Protein AF-A0A5E4HIU2-F1 (afdb_monomer_lite)

Sequence (116 aa):
MSDAAKVQQRPVTTPESRDVFEDLLKQTDFAGRMLISDVLEERLAARIDYGERKYGSRLKTNNGRDVLLDIEQELLDGVQYSHQGVMQGHRVAHIRNALIKAAEALAEYRRITEQK

Structure (mmCIF, N/CA/C/O backbone):
data_AF-A0A5E4HIU2-F1
#
_entry.id   AF-A0A5E4HIU2-F1
#
loop_
_atom_site.group_PDB
_atom_site.id
_atom_site.type_symbol
_atom_site.label_atom_id
_atom_site.label_alt_id
_atom_site.label_comp_id
_atom_site.label_asym_id
_atom_site.label_entity_id
_atom_site.label_seq_id
_atom_site.pdbx_PDB_ins_code
_atom_site.Cartn_x
_atom_site.Cartn_y
_atom_site.Cartn_z
_atom_site.occupancy
_atom_site.B_iso_or_equiv
_atom_site.auth_seq_id
_atom_site.auth_comp_id
_atom_site.auth_asym_id
_atom_site.auth_atom_id
_atom_site.pdbx_PDB_model_num
ATOM 1 N N . MET A 1 1 ? 15.231 13.126 21.098 1.00 38.00 1 MET A N 1
ATOM 2 C CA . MET A 1 1 ? 15.191 11.921 21.956 1.00 38.00 1 MET A CA 1
ATOM 3 C C . MET A 1 1 ? 14.541 10.816 21.148 1.00 38.00 1 MET A C 1
ATOM 5 O O . MET A 1 1 ? 13.625 11.118 20.400 1.00 38.00 1 MET A O 1
ATOM 9 N N . SER A 1 2 ? 15.118 9.618 21.185 1.00 47.97 2 SER A N 1
ATOM 10 C CA . SER A 1 2 ? 14.876 8.519 20.244 1.00 47.97 2 SER A CA 1
ATOM 11 C C . SER A 1 2 ? 13.408 8.098 20.185 1.00 47.97 2 SER A C 1
ATOM 13 O O . SER A 1 2 ? 12.899 7.544 21.159 1.00 47.97 2 SER A O 1
ATOM 15 N N . ASP A 1 3 ? 12.768 8.288 19.032 1.00 45.28 3 ASP A N 1
ATOM 16 C CA . ASP A 1 3 ? 11.523 7.593 18.710 1.00 45.28 3 ASP A CA 1
ATOM 17 C C . ASP A 1 3 ? 11.926 6.163 18.329 1.00 45.28 3 ASP A C 1
ATOM 19 O O . ASP A 1 3 ? 12.201 5.833 17.175 1.00 45.28 3 ASP A O 1
ATOM 23 N N . ALA A 1 4 ? 12.120 5.330 19.354 1.00 44.56 4 ALA A N 1
ATOM 24 C C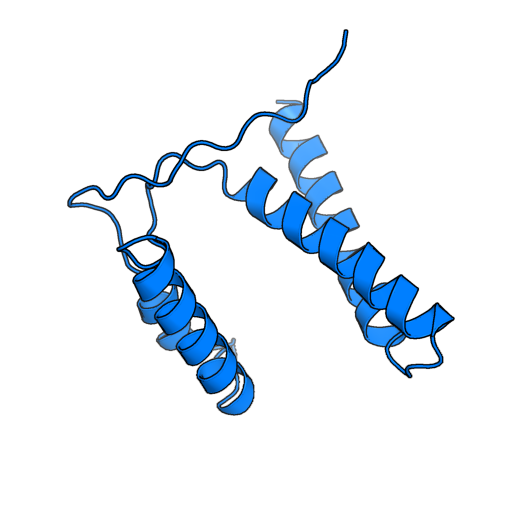A . ALA A 1 4 ? 12.181 3.892 19.172 1.00 44.56 4 ALA A CA 1
ATOM 25 C C . ALA A 1 4 ? 10.961 3.513 18.331 1.00 44.56 4 ALA A C 1
ATOM 27 O O . ALA A 1 4 ? 9.855 3.897 18.709 1.00 44.56 4 ALA A O 1
ATOM 28 N N . ALA A 1 5 ? 11.182 2.845 17.191 1.00 52.75 5 ALA A N 1
ATOM 29 C CA . ALA A 1 5 ? 10.142 2.440 16.249 1.00 52.75 5 ALA A CA 1
ATOM 30 C C . ALA A 1 5 ? 8.878 2.057 17.023 1.00 52.75 5 ALA A C 1
ATOM 32 O O . ALA A 1 5 ? 8.900 1.066 17.760 1.00 52.75 5 ALA A O 1
ATOM 33 N N . LYS A 1 6 ? 7.841 2.910 16.960 1.00 55.94 6 LYS A N 1
ATOM 34 C CA . LYS A 1 6 ? 6.622 2.740 17.757 1.00 55.94 6 LYS A CA 1
ATOM 35 C C . LYS A 1 6 ? 6.142 1.315 17.535 1.00 55.94 6 LYS A C 1
ATOM 37 O O . LYS A 1 6 ? 5.778 0.951 16.419 1.00 55.94 6 LYS A O 1
ATOM 42 N N . VAL A 1 7 ? 6.229 0.493 18.581 1.00 60.50 7 VAL A N 1
ATOM 43 C CA . VAL A 1 7 ? 5.890 -0.924 18.484 1.00 60.50 7 VAL A CA 1
ATOM 44 C C . VAL A 1 7 ? 4.413 -0.997 18.155 1.00 60.50 7 VAL A C 1
ATOM 46 O O . VAL A 1 7 ? 3.564 -0.585 18.947 1.00 60.50 7 VAL A O 1
ATOM 49 N N . GLN A 1 8 ? 4.114 -1.487 16.962 1.00 63.94 8 GLN A N 1
ATOM 50 C CA . GLN A 1 8 ? 2.748 -1.545 16.499 1.00 63.94 8 GLN A CA 1
ATOM 51 C C . GLN A 1 8 ? 1.952 -2.564 17.303 1.00 63.94 8 GLN A C 1
ATOM 53 O O . GLN A 1 8 ? 2.377 -3.706 17.503 1.00 63.94 8 GLN A O 1
ATOM 58 N N . GLN A 1 9 ? 0.786 -2.138 17.783 1.00 67.56 9 GLN A N 1
ATOM 59 C CA . GLN A 1 9 ? -0.096 -3.002 18.552 1.00 67.56 9 GLN A CA 1
ATOM 60 C C . GLN A 1 9 ? -0.632 -4.132 17.670 1.00 67.56 9 GLN A C 1
ATOM 62 O O . GLN A 1 9 ? -0.871 -3.967 16.471 1.00 67.56 9 GLN A O 1
ATOM 67 N N . ARG A 1 10 ? -0.830 -5.310 18.270 1.00 69.62 10 ARG A N 1
ATOM 68 C CA . ARG A 1 10 ? -1.525 -6.399 17.580 1.00 69.62 10 ARG A CA 1
ATOM 69 C C . ARG A 1 10 ? -2.978 -5.978 17.341 1.00 69.62 10 ARG A C 1
ATOM 71 O O . ARG A 1 10 ? -3.578 -5.411 18.251 1.00 69.62 10 ARG A O 1
ATOM 78 N N . PRO A 1 11 ? -3.541 -6.267 16.157 1.00 69.19 11 PRO A N 1
ATOM 79 C CA . PRO A 1 11 ? -4.911 -5.894 15.855 1.00 69.19 11 PRO A CA 1
ATOM 80 C C . PRO A 1 11 ? -5.887 -6.597 16.802 1.00 69.19 11 PRO A C 1
ATOM 82 O O . PRO A 1 11 ? -5.763 -7.796 17.058 1.00 69.19 11 PRO A O 1
ATOM 85 N N . VAL A 1 12 ? -6.873 -5.851 17.286 1.00 75.50 12 VAL A N 1
ATOM 86 C CA . VAL A 1 12 ? -8.011 -6.360 18.062 1.00 75.50 12 VAL A CA 1
ATOM 87 C C . VAL A 1 12 ? -9.254 -6.306 17.178 1.00 75.50 12 VAL A C 1
ATOM 89 O O . VAL A 1 12 ? -9.414 -5.378 16.397 1.00 75.50 12 VAL A O 1
ATOM 92 N N . THR A 1 13 ? -10.138 -7.299 17.253 1.00 74.06 13 THR A N 1
ATOM 93 C CA . THR A 1 13 ? -11.431 -7.234 16.550 1.00 74.06 13 THR A CA 1
ATOM 94 C C . THR A 1 13 ? -12.499 -6.700 17.498 1.00 74.06 13 THR A C 1
ATOM 96 O O . THR A 1 13 ? -12.635 -7.231 18.600 1.00 74.06 13 THR A O 1
ATOM 99 N N . THR A 1 14 ? -13.270 -5.696 17.071 1.00 74.06 14 THR A N 1
ATOM 100 C CA . THR A 1 14 ? -14.464 -5.215 17.789 1.00 74.06 14 THR A CA 1
ATOM 101 C C . THR A 1 14 ? -15.741 -5.554 17.003 1.00 74.06 14 THR A C 1
ATOM 103 O O . THR A 1 14 ? -15.659 -5.859 15.809 1.00 74.06 14 THR A O 1
ATOM 106 N N . PRO A 1 15 ? -16.933 -5.539 17.630 1.00 76.75 15 PRO A N 1
ATOM 107 C CA . PRO A 1 15 ? -18.202 -5.770 16.928 1.00 76.75 15 PRO A CA 1
ATOM 108 C C . PRO A 1 15 ? -18.468 -4.796 15.765 1.00 76.75 15 PRO A C 1
ATOM 110 O O . PRO A 1 15 ? -19.153 -5.148 14.811 1.00 76.75 15 PRO A O 1
ATOM 113 N N . GLU A 1 16 ? -17.904 -3.589 15.821 1.00 83.62 16 GLU A N 1
ATOM 114 C CA . GLU A 1 16 ? -18.040 -2.524 14.818 1.00 83.62 16 GLU A CA 1
ATOM 115 C C . GLU A 1 16 ? -16.965 -2.592 13.717 1.00 83.62 16 GLU A C 1
ATOM 117 O O . GLU A 1 16 ? -16.958 -1.776 12.789 1.00 83.62 16 GLU A O 1
ATOM 122 N N . SER A 1 17 ? -16.017 -3.527 13.820 1.00 89.31 17 SER A N 1
ATOM 123 C CA . SER A 1 17 ? -14.958 -3.731 12.835 1.00 89.31 17 SER A CA 1
ATOM 124 C C . SER A 1 17 ? -15.522 -4.282 11.519 1.00 89.31 17 SER A C 1
ATOM 126 O O . SER A 1 17 ? -16.164 -5.331 11.495 1.00 89.31 17 SER A O 1
ATOM 128 N N . ARG A 1 18 ? -15.213 -3.622 10.398 1.00 92.62 18 ARG A N 1
ATOM 129 C CA . ARG A 1 18 ? -15.551 -4.081 9.040 1.00 92.62 18 ARG A CA 1
ATOM 130 C C . ARG A 1 18 ? -14.341 -4.723 8.376 1.00 92.62 18 ARG A C 1
ATOM 132 O O . ARG A 1 18 ? -13.221 -4.254 8.574 1.00 92.62 18 ARG A O 1
ATOM 139 N N . ASP A 1 19 ? -14.561 -5.784 7.607 1.00 94.12 19 ASP A N 1
ATOM 140 C CA . ASP A 1 19 ? -13.506 -6.425 6.819 1.00 94.12 19 ASP A CA 1
ATOM 141 C C . ASP A 1 19 ? -13.045 -5.492 5.690 1.00 94.12 19 ASP A C 1
ATOM 143 O O . ASP A 1 19 ? -13.859 -4.989 4.914 1.00 94.12 19 ASP A O 1
ATOM 147 N N . VAL A 1 20 ? -11.739 -5.218 5.636 1.00 95.12 20 VAL A N 1
ATOM 148 C CA . VAL A 1 20 ? -11.167 -4.257 4.680 1.00 95.12 20 VAL A CA 1
ATOM 149 C C . VAL A 1 20 ? -11.213 -4.795 3.251 1.00 95.12 20 VAL A C 1
ATOM 151 O O . VAL A 1 20 ? -11.413 -4.026 2.315 1.00 95.12 20 VAL A O 1
ATOM 154 N N . PHE A 1 21 ? -11.044 -6.104 3.063 1.00 95.44 21 PHE A N 1
ATOM 155 C CA . PHE A 1 21 ? -11.038 -6.698 1.731 1.00 95.44 21 PHE A CA 1
ATOM 156 C C . PHE A 1 21 ? -12.443 -6.770 1.147 1.00 95.44 21 PHE A C 1
ATOM 158 O O . PHE A 1 21 ? -12.642 -6.388 -0.002 1.00 95.44 21 PHE A O 1
ATOM 165 N N . GLU A 1 22 ? -13.430 -7.171 1.949 1.00 95.19 22 GLU A N 1
ATOM 166 C CA . GLU A 1 22 ? -14.826 -7.177 1.500 1.00 95.19 22 GLU A CA 1
ATOM 167 C C . GLU A 1 22 ? -15.335 -5.782 1.122 1.00 95.19 22 GLU A C 1
ATOM 169 O O . GLU A 1 22 ? -16.176 -5.658 0.231 1.00 95.19 22 GLU A O 1
ATOM 174 N N . ASP A 1 23 ? -14.867 -4.735 1.808 1.00 95.69 23 ASP A N 1
ATOM 175 C CA . ASP A 1 23 ? -15.191 -3.352 1.452 1.00 95.69 23 ASP A CA 1
ATOM 176 C C . ASP A 1 23 ? -14.481 -2.932 0.156 1.00 95.69 23 ASP A C 1
ATOM 178 O O . ASP A 1 23 ? -15.128 -2.380 -0.732 1.00 95.69 23 ASP A O 1
ATOM 182 N N . LEU A 1 24 ? -13.196 -3.280 -0.009 1.00 95.69 24 LEU A N 1
ATOM 183 C CA . LEU A 1 24 ? -12.412 -2.981 -1.214 1.00 95.69 24 LEU A CA 1
ATOM 184 C C . LEU A 1 24 ? -13.029 -3.582 -2.487 1.00 95.69 24 LEU A C 1
ATOM 186 O O . LEU A 1 24 ? -13.087 -2.901 -3.510 1.00 95.69 24 LEU A O 1
ATOM 190 N N . LEU A 1 25 ? -13.540 -4.816 -2.420 1.00 94.50 25 LEU A N 1
ATOM 191 C CA . LEU A 1 25 ? -14.200 -5.486 -3.551 1.00 94.50 25 LEU A CA 1
ATOM 192 C C . LEU A 1 25 ? -15.498 -4.809 -4.001 1.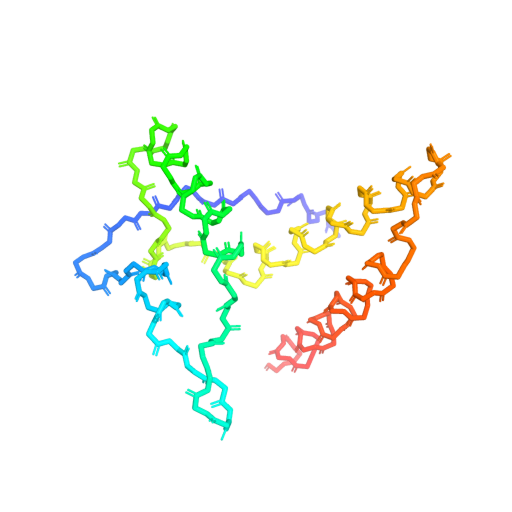00 94.50 25 LEU A C 1
ATOM 194 O O . LEU A 1 25 ? -16.005 -5.110 -5.073 1.00 94.50 25 LEU A O 1
ATOM 198 N N . LYS A 1 26 ? -16.063 -3.899 -3.206 1.00 95.12 26 LYS A N 1
ATOM 199 C CA . LYS A 1 26 ? -17.289 -3.171 -3.564 1.00 95.12 26 LYS A CA 1
ATOM 200 C C . LYS A 1 26 ? -16.996 -1.812 -4.195 1.00 95.12 26 LYS A C 1
ATOM 202 O O . LYS A 1 26 ? -17.928 -1.138 -4.627 1.00 95.12 26 LYS A O 1
ATOM 207 N N . GLN A 1 27 ? -15.730 -1.392 -4.226 1.00 96.31 27 GLN A N 1
ATOM 208 C CA . GLN A 1 27 ? -15.346 -0.069 -4.701 1.00 96.31 27 GLN A CA 1
ATOM 209 C C . GLN A 1 27 ? -15.200 -0.037 -6.222 1.00 96.31 27 GLN A C 1
ATOM 211 O O . GLN A 1 27 ? -14.625 -0.938 -6.840 1.00 96.31 27 GLN A O 1
ATOM 216 N N . THR A 1 28 ? -15.653 1.064 -6.815 1.00 96.56 28 THR A N 1
ATOM 217 C CA . THR A 1 28 ? -15.475 1.360 -8.236 1.00 96.56 28 THR A CA 1
ATOM 218 C C . THR A 1 28 ? -14.794 2.707 -8.434 1.00 96.56 28 THR A C 1
ATOM 220 O O . THR A 1 28 ? -14.926 3.610 -7.608 1.00 96.56 28 THR A O 1
ATOM 223 N N . ASP A 1 29 ? -14.088 2.868 -9.549 1.00 94.56 29 ASP A N 1
ATOM 224 C CA . ASP A 1 29 ? -13.580 4.165 -9.986 1.00 94.56 29 ASP A CA 1
ATOM 225 C C . ASP A 1 29 ? -14.710 5.090 -10.489 1.00 94.56 29 ASP A C 1
ATOM 227 O O . ASP A 1 29 ? -15.885 4.720 -10.544 1.00 94.56 29 ASP A O 1
ATOM 231 N N . PHE A 1 30 ? -14.357 6.315 -10.894 1.00 93.88 30 PHE A N 1
ATOM 232 C CA . PHE A 1 30 ? -15.317 7.300 -11.415 1.00 93.88 30 PHE A CA 1
ATOM 233 C C . PHE A 1 30 ? -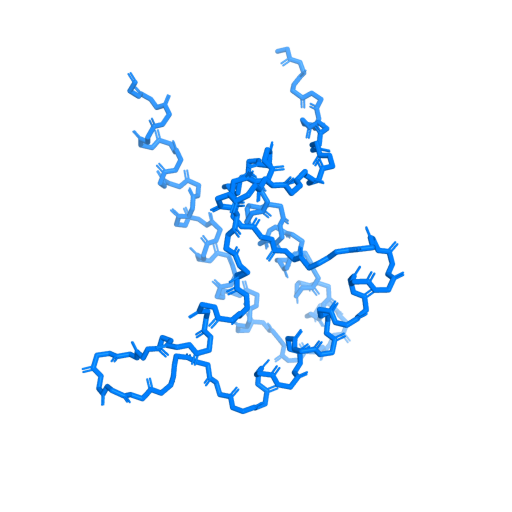16.031 6.868 -12.705 1.00 93.88 30 PHE A C 1
ATOM 235 O O . PHE A 1 30 ? -17.039 7.467 -13.072 1.00 93.88 30 PHE A O 1
ATOM 242 N N . ALA A 1 31 ? -15.511 5.858 -13.404 1.00 95.06 31 ALA A N 1
ATOM 243 C CA . ALA A 1 31 ? -16.120 5.287 -14.598 1.00 95.06 31 ALA A CA 1
ATOM 244 C C . ALA A 1 31 ? -16.988 4.055 -14.280 1.00 95.06 31 ALA A C 1
ATOM 246 O O . ALA A 1 31 ? -17.480 3.407 -15.203 1.00 95.06 31 ALA A O 1
ATOM 247 N N . GLY A 1 32 ? -17.172 3.716 -12.998 1.00 94.75 32 GLY A N 1
ATOM 248 C CA . GLY A 1 32 ? -17.936 2.548 -12.562 1.00 94.75 32 GLY A CA 1
ATOM 249 C C . GLY A 1 32 ? -17.208 1.220 -12.777 1.00 94.75 32 GLY A C 1
ATOM 250 O O . GLY A 1 32 ? -17.836 0.166 -12.710 1.00 94.75 32 GLY A O 1
ATOM 251 N N . ARG A 1 33 ? -15.899 1.239 -13.053 1.00 93.06 33 ARG A N 1
ATOM 252 C CA . ARG A 1 33 ? -15.091 0.018 -13.165 1.00 93.06 33 ARG A CA 1
ATOM 253 C C . ARG A 1 33 ? -14.618 -0.399 -11.785 1.00 93.06 33 ARG A C 1
ATOM 255 O O . ARG A 1 33 ? -14.347 0.462 -10.955 1.00 93.06 33 ARG A O 1
ATOM 262 N N . MET A 1 34 ? -14.468 -1.701 -11.564 1.00 93.50 34 MET A N 1
ATOM 263 C CA . MET A 1 34 ? -13.886 -2.230 -10.329 1.00 93.50 34 MET A CA 1
ATOM 264 C C . MET A 1 34 ? -12.556 -1.537 -10.019 1.00 93.50 34 MET A C 1
ATOM 266 O O . MET A 1 34 ? -11.718 -1.364 -10.907 1.00 93.50 34 MET A O 1
ATOM 270 N N . LEU A 1 35 ? -12.382 -1.113 -8.764 1.00 95.50 35 LEU A N 1
ATOM 271 C CA . LEU A 1 35 ? -11.199 -0.359 -8.346 1.00 95.50 35 LEU A CA 1
ATOM 272 C C . LEU A 1 35 ? -9.911 -1.187 -8.472 1.00 95.50 35 LEU A C 1
ATOM 274 O O . LEU A 1 35 ? -8.842 -0.641 -8.749 1.00 95.50 35 LEU A O 1
ATOM 278 N N . ILE A 1 36 ? -10.016 -2.502 -8.280 1.00 95.31 36 ILE A N 1
ATOM 279 C CA . ILE A 1 36 ? -8.927 -3.459 -8.468 1.00 95.31 36 ILE A CA 1
ATOM 280 C C . ILE A 1 36 ? -9.247 -4.394 -9.637 1.00 95.31 36 ILE A C 1
ATOM 282 O O . ILE A 1 36 ? -10.409 -4.663 -9.925 1.00 95.31 36 ILE A O 1
ATOM 286 N N . SER A 1 37 ? -8.210 -4.878 -10.321 1.00 94.81 37 SER A N 1
ATOM 287 C CA . SER A 1 37 ? -8.354 -5.895 -11.366 1.00 94.81 37 SER A CA 1
ATOM 288 C C . SER A 1 37 ? -8.429 -7.302 -10.776 1.00 94.81 37 SER A C 1
ATOM 290 O O . SER A 1 37 ? -7.891 -7.539 -9.695 1.00 94.81 37 SER A O 1
ATOM 292 N N . ASP A 1 38 ? -8.968 -8.252 -11.540 1.00 94.38 38 ASP A N 1
ATOM 293 C CA . ASP A 1 38 ? -9.072 -9.670 -11.159 1.00 94.38 38 ASP A CA 1
ATOM 294 C C . ASP A 1 38 ? -7.719 -10.257 -10.711 1.00 94.38 38 ASP A C 1
ATOM 296 O O . ASP A 1 38 ? -7.610 -10.940 -9.697 1.00 94.38 38 ASP A O 1
ATOM 300 N N . VAL A 1 39 ? -6.634 -9.905 -11.414 1.00 95.44 39 VAL A N 1
ATOM 301 C CA . VAL A 1 39 ? -5.273 -10.355 -11.065 1.00 95.44 39 VAL A CA 1
ATOM 302 C C . VAL A 1 39 ? -4.838 -9.837 -9.690 1.00 95.44 39 VAL A C 1
ATOM 304 O O . VAL A 1 39 ? -4.132 -10.532 -8.956 1.00 95.44 39 VAL A O 1
ATOM 307 N N . LEU A 1 40 ? -5.205 -8.601 -9.341 1.00 95.56 40 LEU A N 1
ATOM 308 C CA . LEU A 1 40 ? -4.876 -8.028 -8.038 1.00 95.56 40 LEU A CA 1
ATOM 309 C C . LEU A 1 40 ? -5.787 -8.592 -6.941 1.00 95.56 40 LEU A C 1
ATOM 311 O O . LEU A 1 40 ? -5.300 -8.862 -5.844 1.00 95.56 40 LEU A O 1
ATOM 315 N N . GLU A 1 41 ? -7.064 -8.822 -7.245 1.00 96.31 41 GLU A N 1
ATOM 316 C CA . GLU A 1 41 ? -8.013 -9.496 -6.357 1.00 96.31 41 GLU A CA 1
ATOM 317 C C . GLU A 1 41 ? -7.497 -10.876 -5.928 1.00 96.31 41 GLU A C 1
ATOM 319 O O . GLU A 1 41 ? -7.372 -11.130 -4.730 1.00 96.31 41 GLU A O 1
ATOM 324 N N . GLU A 1 42 ? -7.092 -11.728 -6.875 1.00 96.56 42 GLU A N 1
ATOM 325 C CA . GLU A 1 42 ? -6.553 -13.064 -6.580 1.00 96.56 42 GLU A CA 1
ATOM 326 C C . GLU A 1 42 ? -5.317 -13.006 -5.666 1.00 96.56 42 GLU A C 1
ATOM 328 O O . GLU A 1 42 ? -5.169 -13.786 -4.718 1.00 96.56 42 GLU A O 1
ATOM 333 N N . ARG A 1 43 ? -4.414 -12.050 -5.924 1.00 97.12 43 ARG A N 1
ATOM 334 C CA . ARG A 1 43 ? -3.194 -11.845 -5.125 1.00 97.12 43 ARG A CA 1
ATOM 335 C C . ARG A 1 43 ? -3.526 -11.411 -3.698 1.00 97.12 43 ARG A C 1
ATOM 337 O O . ARG A 1 43 ? -2.881 -11.880 -2.756 1.00 97.12 43 ARG A O 1
ATOM 344 N N . LEU A 1 44 ? -4.506 -10.524 -3.538 1.00 96.56 44 LEU A N 1
ATOM 345 C CA . LEU A 1 44 ? -4.963 -10.047 -2.235 1.00 96.56 44 LEU A CA 1
ATOM 346 C C . LEU A 1 44 ? -5.679 -11.156 -1.460 1.00 96.56 44 LEU A C 1
ATOM 348 O O . LEU A 1 44 ? -5.338 -11.373 -0.298 1.00 96.56 44 LEU A O 1
ATOM 352 N N . ALA A 1 45 ? -6.570 -11.911 -2.105 1.00 96.62 45 ALA A N 1
ATOM 353 C CA . ALA A 1 45 ? -7.262 -13.047 -1.499 1.00 96.62 45 ALA A CA 1
ATOM 354 C C . ALA A 1 45 ? -6.265 -14.068 -0.925 1.00 96.62 45 ALA A C 1
ATOM 356 O O . ALA A 1 45 ? -6.304 -14.384 0.264 1.00 96.62 45 ALA A O 1
ATOM 357 N N . ALA A 1 46 ? -5.265 -14.475 -1.716 1.00 96.25 46 ALA A N 1
ATOM 358 C CA . ALA A 1 46 ? -4.224 -15.392 -1.250 1.00 96.25 46 ALA A CA 1
ATOM 359 C C . ALA A 1 46 ? -3.416 -14.827 -0.063 1.00 96.25 46 ALA A C 1
ATOM 361 O O . ALA A 1 46 ? -3.032 -15.558 0.860 1.00 96.25 46 ALA A O 1
ATOM 362 N N . ARG A 1 47 ? -3.148 -13.513 -0.063 1.00 95.12 47 ARG A N 1
ATOM 363 C CA . ARG A 1 47 ? -2.430 -12.844 1.031 1.00 95.12 47 ARG A CA 1
ATOM 364 C C . ARG A 1 47 ? -3.253 -12.804 2.318 1.00 95.12 47 ARG A C 1
ATOM 366 O O . ARG A 1 47 ? -2.665 -12.935 3.398 1.00 95.12 47 ARG A O 1
ATOM 373 N N . ILE A 1 48 ? -4.568 -12.640 2.201 1.00 94.31 48 ILE A N 1
ATOM 374 C CA . ILE A 1 48 ? -5.523 -12.632 3.312 1.00 94.31 48 ILE A CA 1
ATOM 375 C C . ILE A 1 48 ? -5.659 -14.025 3.898 1.00 94.31 48 ILE A C 1
ATOM 377 O O . ILE A 1 48 ? -5.483 -14.164 5.102 1.00 94.31 48 ILE A O 1
ATOM 381 N N . ASP A 1 49 ? -5.833 -15.056 3.074 1.00 94.56 49 ASP A N 1
ATOM 382 C CA . ASP A 1 49 ? -5.916 -16.444 3.539 1.00 94.56 49 ASP A CA 1
ATOM 383 C C . ASP A 1 49 ? -4.645 -16.873 4.280 1.00 94.56 49 ASP A C 1
ATOM 385 O O . ASP A 1 49 ? -4.674 -17.618 5.263 1.00 94.56 49 ASP A O 1
ATOM 389 N N . TYR A 1 50 ? -3.477 -16.412 3.823 1.00 93.38 50 TYR A N 1
ATOM 390 C CA . TYR A 1 50 ? -2.234 -16.605 4.566 1.00 93.38 50 TYR A CA 1
ATOM 391 C C . TYR A 1 50 ? -2.223 -15.827 5.890 1.00 93.38 50 TYR A C 1
ATOM 393 O O . TYR A 1 50 ? -1.820 -16.373 6.918 1.00 93.38 50 TYR A O 1
ATOM 401 N N . GLY A 1 51 ? -2.662 -14.567 5.879 1.00 88.50 51 GLY A N 1
ATOM 402 C CA . GLY A 1 51 ? -2.757 -13.733 7.076 1.00 88.50 51 GLY A CA 1
ATOM 403 C C . GLY A 1 51 ? -3.698 -14.321 8.126 1.00 88.50 51 GLY A C 1
ATOM 404 O O . GLY A 1 51 ? -3.314 -14.437 9.283 1.00 88.50 51 GLY A O 1
ATOM 405 N N . GLU A 1 52 ? -4.877 -14.772 7.718 1.00 92.56 52 GLU A N 1
ATOM 406 C CA . GLU A 1 52 ? -5.880 -15.395 8.577 1.00 92.56 52 GLU A CA 1
ATOM 407 C C . GLU A 1 52 ? -5.359 -16.698 9.187 1.00 92.56 52 GLU A C 1
ATOM 409 O O . GLU A 1 52 ? -5.428 -16.873 10.401 1.00 92.56 52 GLU A O 1
ATOM 414 N N . ARG A 1 53 ? -4.714 -17.565 8.397 1.00 92.19 53 ARG A N 1
ATOM 415 C CA . ARG A 1 53 ? -4.063 -18.775 8.932 1.00 92.19 53 ARG A CA 1
ATOM 416 C C . ARG A 1 53 ? -2.938 -18.462 9.919 1.00 92.19 53 ARG A C 1
ATOM 418 O O . ARG A 1 53 ? -2.750 -19.203 10.879 1.00 92.19 53 ARG A O 1
ATOM 425 N N . LYS A 1 54 ? -2.169 -17.395 9.682 1.00 90.00 54 LYS A N 1
ATOM 426 C CA . LYS A 1 54 ? -1.007 -17.030 10.508 1.00 90.00 54 LYS A CA 1
ATOM 427 C C . LYS A 1 54 ? -1.384 -16.271 11.783 1.00 90.00 54 LYS A C 1
ATOM 429 O O . LYS A 1 54 ? -0.741 -16.462 12.811 1.00 90.00 54 LYS A O 1
ATOM 434 N N . TYR A 1 55 ? -2.375 -15.388 11.708 1.00 85.69 55 TYR A N 1
ATOM 435 C CA . TYR A 1 55 ? -2.725 -14.429 12.761 1.00 85.69 55 TYR A CA 1
ATOM 436 C C . TYR A 1 55 ? -4.130 -14.649 13.345 1.00 85.69 55 TYR A C 1
ATOM 438 O O . TYR A 1 55 ? -4.514 -13.948 14.277 1.00 85.69 55 TYR A O 1
ATOM 446 N N . GLY A 1 56 ? -4.894 -15.612 12.824 1.00 87.69 56 GLY A N 1
ATOM 447 C CA . GLY A 1 56 ? -6.216 -16.007 13.318 1.00 87.69 56 GLY A CA 1
ATOM 448 C C . GLY A 1 56 ? -7.367 -15.087 12.904 1.00 87.69 56 GLY A C 1
ATOM 449 O O . GLY A 1 56 ? -8.502 -15.328 13.300 1.00 87.69 56 GLY A O 1
ATOM 450 N N . SER A 1 57 ? -7.099 -14.018 12.149 1.00 89.06 57 SER A N 1
ATOM 451 C CA . SER A 1 57 ? -8.127 -13.092 11.665 1.00 89.06 57 SER A CA 1
ATOM 452 C C . SER A 1 57 ? -7.667 -12.314 10.432 1.00 89.06 57 SER A C 1
ATOM 454 O O . SER A 1 57 ? -6.468 -12.160 10.182 1.00 89.06 57 SER A O 1
ATOM 456 N N . ARG A 1 58 ? -8.642 -11.820 9.664 1.00 91.81 58 ARG A N 1
ATOM 457 C CA . ARG A 1 58 ? -8.442 -10.888 8.548 1.00 91.81 58 ARG A CA 1
ATOM 458 C C . ARG A 1 58 ? -8.214 -9.461 9.045 1.00 91.81 58 ARG A C 1
ATOM 460 O O . ARG A 1 58 ? -8.520 -9.132 10.192 1.00 91.81 58 ARG A O 1
ATOM 467 N N . LEU A 1 59 ? -7.701 -8.596 8.167 1.00 92.19 59 LEU A N 1
ATOM 468 C CA . LEU A 1 59 ? -7.560 -7.174 8.472 1.00 92.19 59 LEU A CA 1
ATOM 469 C C . LEU A 1 59 ? -8.940 -6.510 8.521 1.00 92.19 59 LEU A C 1
ATOM 471 O O . LEU A 1 59 ? -9.676 -6.504 7.535 1.00 92.19 59 LEU A O 1
ATOM 475 N N . LYS A 1 60 ? -9.261 -5.911 9.668 1.00 93.44 60 LYS A N 1
ATOM 476 C CA . LYS A 1 60 ? -10.510 -5.179 9.880 1.00 93.44 60 LYS A CA 1
ATOM 477 C C . LYS A 1 60 ? -10.262 -3.751 10.357 1.00 93.44 60 LYS A C 1
ATOM 479 O O . LYS A 1 60 ? -9.204 -3.464 10.920 1.00 93.44 60 LYS A O 1
ATOM 484 N N . THR A 1 61 ? -11.241 -2.871 10.159 1.00 94.19 61 THR A N 1
ATOM 485 C CA . THR A 1 61 ? -11.230 -1.500 10.695 1.00 94.19 61 THR A CA 1
ATOM 486 C C . THR A 1 61 ? -11.323 -1.486 12.225 1.00 94.19 61 THR A C 1
ATOM 488 O O . THR A 1 61 ? -11.723 -2.476 12.838 1.00 94.19 61 THR A O 1
ATOM 491 N N . ASN A 1 62 ? -11.003 -0.345 12.849 1.00 89.12 62 ASN A N 1
ATOM 492 C CA . ASN A 1 62 ? -11.107 -0.130 14.303 1.00 89.12 62 ASN A CA 1
ATOM 493 C C . ASN A 1 62 ? -10.315 -1.149 15.137 1.00 89.12 62 ASN A C 1
ATOM 495 O O . ASN A 1 62 ? -10.751 -1.568 16.203 1.00 89.12 62 ASN A O 1
ATOM 499 N N . ASN A 1 63 ? -9.145 -1.556 14.644 1.00 88.12 63 ASN A N 1
ATOM 500 C CA . ASN A 1 63 ? -8.380 -2.654 15.229 1.00 88.12 63 ASN A CA 1
ATOM 501 C C . ASN A 1 63 ? -7.277 -2.221 16.211 1.00 88.12 63 ASN A C 1
ATOM 503 O O . ASN A 1 63 ? -6.448 -3.042 16.598 1.00 88.12 63 ASN A O 1
ATOM 507 N N . GLY A 1 64 ? -7.237 -0.939 16.583 1.00 86.12 64 GLY A N 1
ATOM 508 C CA . GLY A 1 64 ? -6.224 -0.372 17.480 1.00 86.12 64 GLY A CA 1
ATOM 509 C C . GLY A 1 64 ? -4.860 -0.092 16.835 1.00 86.12 64 GLY A C 1
ATOM 510 O O . GLY A 1 64 ? -3.968 0.405 17.519 1.00 86.12 64 GLY A O 1
ATOM 511 N N . ARG A 1 65 ? -4.672 -0.374 15.538 1.00 88.00 65 ARG A N 1
ATOM 512 C CA . ARG A 1 65 ? -3.450 -0.009 14.803 1.00 88.00 65 ARG A CA 1
ATOM 513 C C . ARG A 1 65 ? -3.523 1.425 14.286 1.00 88.00 65 ARG A C 1
ATOM 515 O O . ARG A 1 65 ? -4.584 1.903 13.886 1.00 88.00 65 ARG A O 1
ATOM 522 N N . ASP A 1 66 ? -2.365 2.077 14.237 1.00 90.62 66 ASP A N 1
ATOM 523 C CA . ASP A 1 66 ? -2.182 3.310 13.472 1.00 90.62 66 ASP A CA 1
ATOM 524 C C . ASP A 1 66 ? -2.046 2.957 11.985 1.00 90.62 66 ASP A C 1
ATOM 526 O O . ASP A 1 66 ? -0.995 2.501 11.532 1.00 90.62 66 ASP A O 1
ATOM 530 N N . VAL A 1 67 ? -3.140 3.150 11.243 1.00 91.75 67 VAL A N 1
ATOM 531 C CA . VAL A 1 67 ? -3.219 2.848 9.808 1.00 91.75 67 VAL A CA 1
ATOM 532 C C . VAL A 1 67 ? -2.263 3.722 8.992 1.00 91.75 67 VAL A C 1
ATOM 534 O O . VAL A 1 67 ? -1.739 3.260 7.983 1.00 91.75 67 VAL A O 1
ATOM 537 N N . LEU A 1 68 ? -2.002 4.967 9.403 1.00 93.00 68 LEU A N 1
ATOM 538 C CA . LEU A 1 68 ? -1.091 5.843 8.660 1.00 93.00 68 LEU A CA 1
ATOM 539 C C . LEU A 1 68 ? 0.358 5.392 8.837 1.00 93.00 68 LEU A C 1
ATOM 541 O O . LEU A 1 68 ? 1.107 5.367 7.863 1.00 93.00 68 LEU A O 1
ATOM 545 N N . LEU A 1 69 ? 0.727 4.980 10.053 1.00 91.12 69 LEU A N 1
ATOM 546 C CA . LEU A 1 69 ? 2.028 4.365 10.313 1.00 91.12 69 LEU A CA 1
ATOM 547 C C . LEU A 1 69 ? 2.195 3.040 9.554 1.00 91.12 69 LEU A C 1
ATOM 549 O O . LEU A 1 69 ? 3.255 2.815 8.980 1.00 91.12 69 LEU A O 1
ATOM 553 N N . ASP A 1 70 ? 1.155 2.198 9.515 1.00 93.19 70 ASP A N 1
ATOM 554 C CA . ASP A 1 70 ? 1.134 0.962 8.716 1.00 93.19 70 ASP A CA 1
ATOM 555 C C . ASP A 1 70 ? 1.430 1.236 7.237 1.00 93.19 70 ASP A C 1
ATOM 557 O O . ASP A 1 70 ? 2.321 0.626 6.648 1.00 93.19 70 ASP A O 1
ATOM 561 N N . ILE A 1 71 ? 0.693 2.176 6.635 1.00 95.62 71 ILE A N 1
ATOM 562 C CA . ILE A 1 71 ? 0.863 2.522 5.220 1.00 95.62 71 ILE A CA 1
ATOM 563 C C . ILE A 1 71 ? 2.268 3.077 4.975 1.00 95.62 71 ILE A C 1
ATOM 565 O O . ILE A 1 71 ? 2.902 2.709 3.989 1.00 95.62 71 ILE A O 1
ATOM 569 N N . GLU A 1 72 ? 2.770 3.946 5.854 1.00 95.19 72 GLU A N 1
ATOM 570 C CA . GLU A 1 72 ? 4.111 4.517 5.723 1.00 95.19 72 GLU A CA 1
ATOM 571 C C . GLU A 1 72 ? 5.194 3.435 5.753 1.00 95.19 72 GLU A C 1
ATOM 573 O O . GLU A 1 72 ? 6.040 3.402 4.861 1.00 95.19 72 GLU A O 1
ATOM 578 N N . GLN A 1 73 ? 5.144 2.519 6.724 1.00 94.62 73 GLN A N 1
ATOM 579 C CA . GLN A 1 73 ? 6.116 1.429 6.834 1.00 94.62 73 GLN A CA 1
ATOM 580 C C . GLN A 1 73 ? 6.094 0.523 5.595 1.00 94.62 73 GLN A C 1
ATOM 582 O O . GLN A 1 73 ? 7.145 0.269 5.009 1.00 94.62 73 GLN A O 1
ATOM 587 N N . GLU A 1 74 ? 4.910 0.121 5.128 1.00 96.88 74 GLU A N 1
ATOM 588 C CA . GLU A 1 74 ? 4.768 -0.739 3.944 1.00 96.88 74 GLU A CA 1
ATOM 589 C C . GLU A 1 74 ? 5.209 -0.031 2.645 1.00 96.88 74 GLU A C 1
ATOM 591 O O . GLU A 1 74 ? 5.807 -0.650 1.760 1.00 96.88 74 GLU A O 1
ATOM 596 N N . LEU A 1 75 ? 4.975 1.283 2.516 1.00 98.12 75 LEU A N 1
ATOM 597 C CA . LEU A 1 75 ? 5.482 2.069 1.385 1.00 98.12 75 LEU A CA 1
ATOM 598 C C . LEU A 1 75 ? 7.010 2.162 1.404 1.00 98.12 75 LEU A C 1
ATOM 600 O O . LEU A 1 75 ? 7.640 1.987 0.357 1.00 98.12 75 LEU A O 1
ATOM 604 N N . LEU A 1 76 ? 7.612 2.417 2.569 1.00 97.44 76 LEU A N 1
ATOM 605 C CA . LEU A 1 76 ? 9.066 2.481 2.724 1.00 97.44 76 LEU A CA 1
ATOM 606 C C . LEU A 1 76 ? 9.720 1.131 2.405 1.00 97.44 76 LEU A C 1
ATOM 608 O O . LEU A 1 76 ? 10.677 1.096 1.625 1.00 97.44 76 LEU A O 1
ATOM 612 N N . ASP A 1 77 ? 9.166 0.028 2.908 1.00 98.19 77 ASP A N 1
ATOM 613 C CA . ASP A 1 77 ? 9.613 -1.328 2.570 1.00 98.19 77 ASP A CA 1
ATOM 614 C C . ASP A 1 77 ? 9.482 -1.592 1.064 1.00 98.19 77 ASP A C 1
ATOM 616 O O . ASP A 1 77 ? 10.411 -2.091 0.419 1.00 98.19 77 ASP A O 1
ATOM 620 N N . GLY A 1 78 ? 8.370 -1.171 0.457 1.00 98.19 78 GLY A N 1
ATOM 621 C CA . GLY A 1 78 ? 8.168 -1.229 -0.987 1.00 98.19 78 GLY A CA 1
ATOM 622 C C . GLY A 1 78 ? 9.244 -0.473 -1.778 1.00 98.19 78 GLY A C 1
ATOM 623 O O . GLY A 1 78 ? 9.751 -0.988 -2.781 1.00 98.19 78 GLY A O 1
ATOM 624 N N . VAL A 1 79 ? 9.637 0.730 -1.345 1.00 98.56 79 VAL A N 1
ATOM 625 C CA . VAL A 1 79 ? 10.731 1.497 -1.972 1.00 98.56 79 VAL A CA 1
ATOM 626 C C . VAL A 1 79 ? 12.054 0.736 -1.870 1.00 98.56 79 VAL A C 1
ATOM 628 O O . VAL A 1 79 ? 12.756 0.616 -2.877 1.00 98.56 79 VAL A O 1
ATOM 631 N N . GLN A 1 80 ? 12.379 0.182 -0.699 1.00 98.62 80 GLN A N 1
ATOM 632 C CA . GLN A 1 80 ? 13.615 -0.580 -0.495 1.00 98.62 80 GLN A CA 1
ATOM 633 C C . GLN A 1 80 ? 13.659 -1.828 -1.383 1.00 98.62 80 GLN A C 1
ATOM 635 O O . GLN A 1 80 ? 14.605 -2.003 -2.154 1.00 98.62 80 GLN A O 1
ATOM 640 N N . TYR A 1 81 ? 12.612 -2.658 -1.363 1.00 98.62 81 TYR A N 1
ATOM 641 C CA . TYR A 1 81 ? 12.571 -3.889 -2.155 1.00 98.62 81 TYR A CA 1
ATOM 642 C C . TYR A 1 81 ? 12.515 -3.631 -3.660 1.00 98.62 81 TYR A C 1
ATOM 644 O O . TYR A 1 81 ? 13.152 -4.340 -4.442 1.00 98.62 81 TYR A O 1
ATOM 652 N N . SER A 1 82 ? 11.804 -2.592 -4.098 1.00 98.50 82 SER A N 1
ATOM 653 C CA . SER A 1 82 ? 11.803 -2.217 -5.513 1.00 98.50 82 SER A CA 1
ATOM 654 C C . SER A 1 82 ? 13.158 -1.656 -5.959 1.00 98.50 82 SER A C 1
ATOM 656 O O . SER A 1 82 ? 13.593 -1.941 -7.076 1.00 98.50 82 SER A O 1
ATOM 658 N N . HIS A 1 83 ? 13.880 -0.926 -5.100 1.00 98.62 83 HIS A N 1
ATOM 659 C CA . HIS A 1 83 ? 15.251 -0.499 -5.383 1.00 98.62 83 HIS A CA 1
ATOM 660 C C . HIS A 1 83 ? 16.225 -1.683 -5.420 1.00 98.62 83 HIS A C 1
ATOM 662 O O . HIS A 1 83 ? 17.008 -1.785 -6.366 1.00 98.62 83 HIS A O 1
ATOM 668 N N . GLN A 1 84 ? 16.118 -2.620 -4.475 1.00 98.69 84 GLN A N 1
ATOM 669 C CA . GLN A 1 84 ? 16.856 -3.882 -4.505 1.00 98.69 84 GLN A CA 1
ATOM 670 C C . GLN A 1 84 ? 16.610 -4.625 -5.825 1.00 98.69 84 GLN A C 1
ATOM 672 O O . GLN A 1 84 ? 17.562 -5.066 -6.466 1.00 98.69 84 GLN A O 1
ATOM 677 N N . GLY A 1 85 ? 15.357 -4.703 -6.283 1.00 98.62 85 GLY A N 1
ATOM 678 C CA . GLY A 1 85 ? 15.020 -5.308 -7.570 1.00 98.62 85 GLY A CA 1
ATOM 679 C C . GLY A 1 85 ? 15.766 -4.656 -8.738 1.00 98.62 85 GLY A C 1
ATOM 680 O O . GLY A 1 85 ? 16.303 -5.359 -9.591 1.00 98.62 85 GLY A O 1
ATOM 681 N N . VAL A 1 86 ? 15.877 -3.322 -8.754 1.00 98.50 86 VAL A N 1
ATOM 682 C CA . VAL A 1 86 ? 16.684 -2.600 -9.756 1.00 98.50 86 VAL A CA 1
ATOM 683 C C . VAL A 1 86 ? 18.164 -2.976 -9.659 1.00 98.50 86 VAL A C 1
ATOM 685 O O . VAL A 1 86 ? 18.776 -3.262 -10.686 1.00 98.50 86 VAL A O 1
ATOM 688 N N . MET A 1 87 ? 18.733 -3.022 -8.450 1.00 98.62 87 MET A N 1
ATOM 689 C CA . MET A 1 87 ? 20.132 -3.426 -8.234 1.00 98.62 87 MET A CA 1
ATOM 690 C C . MET A 1 87 ? 20.403 -4.860 -8.706 1.00 98.62 87 MET A C 1
ATOM 692 O O . MET A 1 87 ? 21.489 -5.158 -9.192 1.00 98.62 87 MET A O 1
ATOM 696 N N . GLN A 1 88 ? 19.405 -5.738 -8.601 1.00 98.50 88 GLN A N 1
ATOM 697 C CA . GLN A 1 88 ? 19.459 -7.130 -9.049 1.00 98.50 88 GLN A CA 1
ATOM 698 C C . GLN A 1 88 ? 19.119 -7.306 -10.544 1.00 98.50 88 GLN A C 1
ATOM 700 O O . GLN A 1 88 ? 19.050 -8.432 -11.030 1.00 98.50 88 GLN A O 1
ATOM 705 N N . GLY A 1 89 ? 18.923 -6.215 -11.295 1.00 98.25 89 GLY A N 1
ATOM 706 C CA . GLY A 1 89 ? 18.691 -6.241 -12.744 1.00 98.25 89 GLY A CA 1
ATOM 707 C C . GLY A 1 89 ? 17.227 -6.401 -13.171 1.00 98.25 89 GLY A C 1
ATOM 708 O O . GLY A 1 89 ? 16.945 -6.526 -14.366 1.00 98.25 89 GLY A O 1
ATOM 709 N N . HIS A 1 90 ? 16.270 -6.363 -12.241 1.00 98.31 90 HIS A N 1
ATOM 710 C CA . HIS A 1 90 ? 14.847 -6.391 -12.572 1.00 98.31 90 HIS A CA 1
ATOM 711 C C . HIS A 1 90 ? 14.369 -5.040 -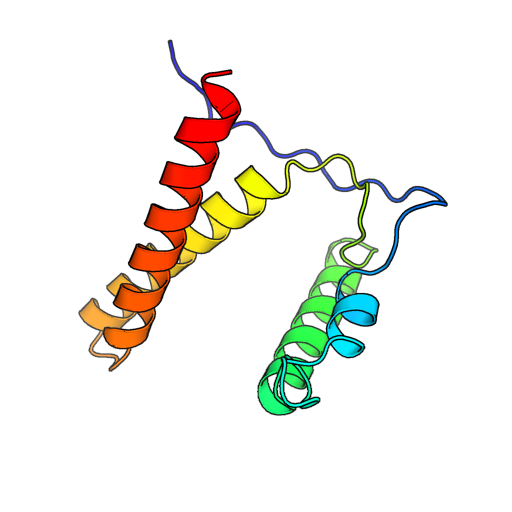13.121 1.00 98.31 90 HIS A C 1
ATOM 713 O O . HIS A 1 90 ? 14.728 -3.962 -12.642 1.00 98.31 90 HIS A O 1
ATOM 719 N N . ARG A 1 91 ? 13.465 -5.083 -14.106 1.00 97.81 91 ARG A N 1
ATOM 720 C CA . ARG A 1 91 ? 12.877 -3.889 -14.738 1.00 97.81 91 ARG A CA 1
ATOM 721 C C . ARG A 1 91 ? 11.728 -3.293 -13.915 1.00 97.81 91 ARG A C 1
ATOM 723 O O . ARG A 1 91 ? 10.628 -3.113 -14.422 1.00 97.81 91 ARG A O 1
ATOM 730 N N . VAL A 1 92 ? 11.988 -2.964 -12.651 1.00 97.81 92 VAL A N 1
ATOM 731 C CA . VAL A 1 92 ? 10.980 -2.469 -11.686 1.00 97.81 92 VAL A CA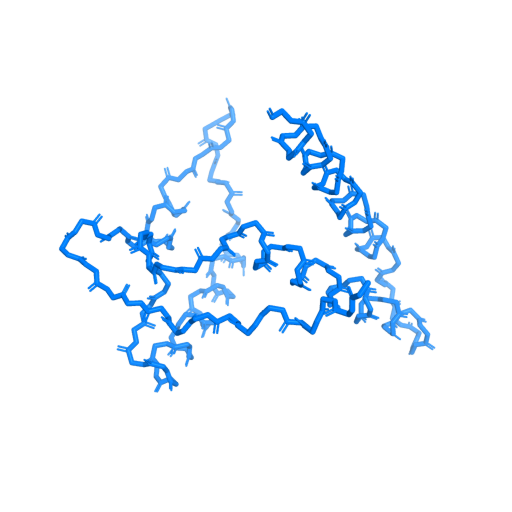 1
ATOM 732 C C . VAL A 1 92 ? 11.199 -1.015 -11.251 1.00 97.81 92 VAL A C 1
ATOM 734 O O . VAL A 1 92 ? 10.537 -0.524 -10.341 1.00 97.81 92 VAL A O 1
ATOM 737 N N . ALA A 1 93 ? 12.090 -0.277 -11.921 1.00 97.94 93 ALA A N 1
ATOM 738 C CA . ALA A 1 93 ? 12.385 1.120 -11.577 1.00 97.94 93 ALA A CA 1
ATOM 739 C C . ALA A 1 93 ? 11.148 2.038 -11.629 1.00 97.94 93 ALA A C 1
ATOM 741 O O . ALA A 1 93 ? 11.035 2.965 -10.832 1.00 97.94 93 ALA A O 1
ATOM 742 N N . HIS A 1 94 ? 10.207 1.770 -12.537 1.00 98.06 94 HIS A N 1
ATOM 743 C CA . HIS A 1 94 ? 8.952 2.518 -12.629 1.00 98.06 94 HIS A CA 1
ATOM 744 C C . HIS A 1 94 ? 8.057 2.295 -11.398 1.00 98.06 94 HIS A C 1
ATOM 746 O O . HIS A 1 94 ? 7.477 3.255 -10.899 1.00 98.06 94 HIS A O 1
ATOM 752 N N . ILE A 1 95 ? 8.019 1.069 -10.859 1.00 98.06 95 ILE A N 1
ATOM 753 C CA . ILE A 1 95 ? 7.314 0.737 -9.610 1.00 98.06 95 ILE A CA 1
ATOM 754 C C . ILE A 1 95 ? 7.963 1.480 -8.441 1.00 98.06 95 ILE A C 1
ATOM 756 O O . ILE A 1 95 ? 7.271 2.181 -7.711 1.00 98.06 95 ILE A O 1
ATOM 760 N N . ARG A 1 96 ? 9.298 1.414 -8.316 1.00 98.38 96 ARG A N 1
ATOM 761 C CA . ARG A 1 96 ? 10.049 2.161 -7.292 1.00 98.38 96 ARG A CA 1
ATOM 762 C C . ARG A 1 96 ? 9.705 3.648 -7.312 1.00 98.38 96 ARG A C 1
ATOM 764 O O . ARG A 1 96 ? 9.421 4.234 -6.276 1.00 98.38 96 ARG A O 1
ATOM 771 N N . ASN A 1 97 ? 9.712 4.260 -8.495 1.00 98.50 97 ASN A N 1
ATOM 772 C CA . ASN A 1 97 ? 9.423 5.684 -8.633 1.00 98.50 97 ASN A CA 1
ATOM 773 C C . ASN A 1 97 ? 7.965 6.024 -8.266 1.00 98.50 97 ASN A C 1
ATOM 775 O O . ASN A 1 97 ? 7.719 7.100 -7.732 1.00 98.50 97 ASN A O 1
ATOM 779 N N . ALA A 1 98 ? 7.003 5.134 -8.537 1.00 98.50 98 ALA A N 1
ATOM 780 C CA . ALA A 1 98 ? 5.617 5.317 -8.105 1.00 98.50 98 ALA A CA 1
ATOM 781 C C . ALA A 1 98 ? 5.478 5.225 -6.575 1.00 98.50 98 ALA A C 1
ATOM 783 O O . ALA A 1 98 ? 4.801 6.057 -5.976 1.00 98.50 98 ALA A O 1
ATOM 784 N N . LEU A 1 99 ? 6.169 4.270 -5.944 1.00 98.44 99 LEU A N 1
ATOM 785 C CA . LEU A 1 99 ? 6.178 4.103 -4.488 1.00 98.44 99 LEU A CA 1
ATOM 786 C C . LEU A 1 99 ? 6.824 5.294 -3.770 1.00 98.44 99 LEU A C 1
ATOM 788 O O . LEU A 1 99 ? 6.279 5.755 -2.774 1.00 98.44 99 LEU A O 1
ATOM 792 N N . ILE A 1 100 ? 7.919 5.849 -4.308 1.00 98.62 100 ILE A N 1
ATOM 793 C CA . ILE A 1 100 ? 8.542 7.076 -3.778 1.00 98.62 100 ILE A CA 1
ATOM 794 C C . ILE A 1 100 ? 7.530 8.225 -3.759 1.00 98.62 100 ILE A C 1
ATOM 796 O O . ILE A 1 100 ? 7.334 8.843 -2.719 1.00 98.62 100 ILE A O 1
ATOM 800 N N . LYS A 1 101 ? 6.825 8.463 -4.874 1.00 98.62 101 LYS A N 1
ATOM 801 C CA . LYS A 1 101 ? 5.810 9.526 -4.948 1.00 98.62 101 LYS A CA 1
ATOM 802 C C . LYS A 1 101 ? 4.672 9.319 -3.946 1.00 98.62 101 LYS A C 1
ATOM 804 O O . LYS A 1 101 ? 4.190 10.284 -3.363 1.00 98.62 101 LYS A O 1
ATOM 809 N N . ALA A 1 102 ? 4.232 8.075 -3.756 1.00 98.25 102 ALA A N 1
ATOM 810 C CA . ALA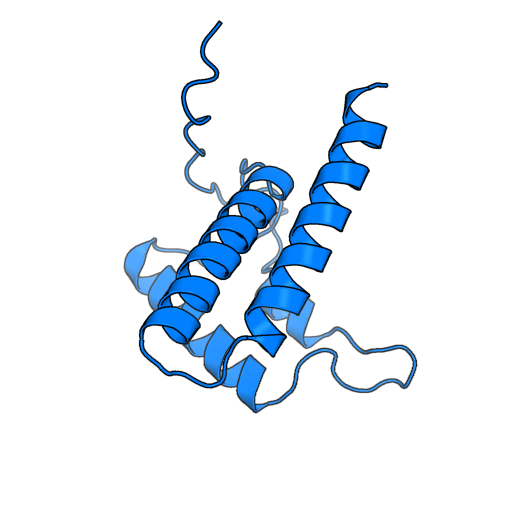 A 1 102 ? 3.201 7.751 -2.773 1.00 98.25 102 ALA A CA 1
ATOM 811 C C . ALA A 1 102 ? 3.684 8.006 -1.334 1.00 98.25 102 ALA A C 1
ATOM 813 O O . ALA A 1 102 ? 2.948 8.592 -0.542 1.00 98.25 102 ALA A O 1
ATOM 814 N N . ALA A 1 103 ? 4.926 7.625 -1.013 1.00 97.69 103 ALA A N 1
ATOM 815 C CA . ALA A 1 103 ? 5.534 7.872 0.293 1.00 97.69 103 ALA A CA 1
ATOM 816 C C . ALA A 1 103 ? 5.703 9.376 0.572 1.00 97.69 103 ALA A C 1
ATOM 818 O O . ALA A 1 103 ? 5.348 9.839 1.652 1.00 97.69 103 ALA A O 1
ATOM 819 N N . GLU A 1 104 ? 6.165 10.153 -0.412 1.00 97.88 104 GLU A N 1
ATOM 820 C CA . GLU A 1 104 ? 6.272 11.616 -0.312 1.00 97.88 104 GLU A CA 1
ATOM 821 C C . GLU A 1 104 ? 4.905 12.273 -0.078 1.00 97.88 104 GLU A C 1
ATOM 823 O O . GLU A 1 104 ? 4.774 13.139 0.788 1.00 97.88 104 GLU A O 1
ATOM 828 N N . ALA A 1 105 ? 3.869 11.836 -0.803 1.00 97.88 105 ALA A N 1
ATOM 829 C CA . ALA A 1 105 ? 2.512 12.348 -0.626 1.00 97.88 105 ALA A CA 1
ATOM 830 C C . ALA A 1 105 ? 1.963 12.069 0.784 1.00 97.88 105 ALA A C 1
ATOM 832 O O . ALA A 1 105 ? 1.333 12.942 1.384 1.00 97.88 105 ALA A O 1
ATOM 833 N N . LEU A 1 106 ? 2.222 10.876 1.334 1.00 96.38 106 LEU A N 1
ATOM 834 C CA . LEU A 1 106 ? 1.823 10.533 2.698 1.00 96.38 106 LEU A CA 1
ATOM 835 C C . LEU A 1 106 ? 2.602 11.343 3.743 1.00 96.38 106 LEU A C 1
ATOM 837 O O . LEU A 1 106 ? 1.994 11.865 4.676 1.00 96.38 106 LEU A O 1
ATOM 841 N N . ALA A 1 107 ? 3.919 11.487 3.578 1.00 94.38 107 ALA A N 1
ATOM 842 C CA . ALA A 1 107 ? 4.756 12.274 4.481 1.00 94.38 107 ALA A CA 1
ATOM 843 C C . ALA A 1 107 ? 4.293 13.739 4.543 1.00 94.38 107 ALA A C 1
ATOM 845 O O . ALA A 1 107 ? 4.187 14.321 5.624 1.00 94.38 107 ALA A O 1
ATOM 846 N N . GLU A 1 108 ? 3.945 14.320 3.393 1.00 95.62 108 GLU A N 1
ATOM 847 C CA . GLU A 1 108 ? 3.414 15.680 3.321 1.00 95.62 108 GLU A CA 1
ATOM 848 C C . GLU A 1 108 ? 2.034 15.800 3.985 1.00 95.62 108 GLU A C 1
ATOM 850 O O . GLU A 1 108 ? 1.800 16.736 4.752 1.00 95.62 108 GLU A O 1
ATOM 855 N N . TYR A 1 109 ? 1.137 14.832 3.761 1.00 94.94 109 TYR A N 1
ATOM 856 C CA . TYR A 1 109 ? -0.154 14.780 4.451 1.00 94.94 109 TYR A CA 1
ATOM 857 C C . TYR A 1 109 ? 0.029 14.773 5.974 1.00 94.94 109 TYR A C 1
ATOM 859 O O . TYR A 1 109 ? -0.550 15.618 6.660 1.00 94.94 109 TYR A O 1
ATOM 867 N N . ARG A 1 110 ? 0.891 13.886 6.494 1.00 91.31 110 ARG A N 1
ATOM 868 C CA . ARG A 1 110 ? 1.179 13.784 7.934 1.00 91.31 110 ARG A CA 1
ATOM 869 C C . ARG A 1 110 ? 1.731 15.086 8.493 1.00 91.31 110 ARG A C 1
ATOM 871 O O . ARG A 1 110 ? 1.248 15.559 9.519 1.00 91.31 110 ARG A O 1
ATOM 878 N N . ARG A 1 111 ? 2.678 15.715 7.788 1.00 91.06 111 ARG A N 1
ATOM 879 C CA . ARG A 1 111 ? 3.250 17.009 8.181 1.00 91.06 111 ARG A CA 1
ATOM 880 C C . ARG A 1 111 ? 2.172 18.083 8.340 1.00 91.06 111 ARG A C 1
ATOM 882 O O . ARG A 1 111 ? 2.233 18.859 9.288 1.00 91.06 111 ARG A O 1
ATOM 889 N N . ILE A 1 112 ? 1.190 18.134 7.441 1.00 92.38 112 ILE A N 1
ATOM 890 C CA . ILE A 1 112 ? 0.093 19.113 7.501 1.00 92.38 112 ILE A CA 1
ATOM 891 C C . ILE A 1 112 ? -0.876 18.805 8.649 1.00 92.38 112 ILE A C 1
ATOM 893 O O . ILE A 1 112 ? -1.370 19.729 9.298 1.00 92.38 112 ILE A O 1
ATOM 897 N N . THR A 1 113 ? -1.189 17.530 8.886 1.00 89.31 113 THR A N 1
ATOM 898 C CA . THR A 1 113 ? -2.206 17.134 9.871 1.00 89.31 113 THR A CA 1
ATOM 899 C C . THR A 1 113 ? -1.691 17.062 11.302 1.00 89.31 113 THR A C 1
ATOM 901 O O . THR A 1 113 ? -2.474 17.284 12.216 1.00 89.31 113 THR A O 1
ATOM 904 N N . GLU A 1 114 ? -0.406 16.771 11.508 1.00 82.25 114 GLU A N 1
ATOM 905 C CA . GLU A 1 114 ? 0.214 16.636 12.837 1.00 82.25 114 GLU A CA 1
ATOM 906 C C . GLU A 1 114 ? 0.809 17.960 13.364 1.00 82.25 114 GLU A C 1
ATOM 908 O O . GLU A 1 114 ? 1.177 18.049 14.531 1.00 82.25 114 GLU A O 1
ATOM 913 N N . GLN A 1 115 ? 0.903 19.002 12.526 1.00 61.53 115 GLN A N 1
ATOM 914 C CA . GLN A 1 115 ? 1.305 20.362 12.930 1.00 61.53 115 GLN A CA 1
ATOM 915 C C . GLN A 1 115 ? 0.133 21.233 13.431 1.00 61.53 115 GLN A C 1
ATOM 917 O O . GLN A 1 115 ? 0.343 22.410 13.733 1.00 61.53 115 GLN A O 1
ATOM 922 N N . LYS A 1 116 ? -1.087 20.688 13.500 1.00 49.88 116 LYS A N 1
ATOM 923 C CA . LYS A 1 116 ? -2.276 21.338 14.075 1.00 49.88 116 LYS A CA 1
ATOM 924 C C . LYS A 1 116 ? -2.557 20.806 15.472 1.00 49.88 116 LYS A C 1
ATOM 926 O O . LYS A 1 116 ? -2.982 21.630 16.308 1.00 49.88 116 LYS A O 1
#

pLDDT: mean 89.69, std 13.39, range [38.0, 98.69]

Secondary structure (DSSP, 8-state):
-------PPPP---TTPPBHHHHHTT-B-TTS-BSS-HHHHHHHHHHHHHHHHHHSS--BSSSSS-HHHHHHHHHHHHHHHHHHHHHTT-S-HHHHHHHHHHHHHHHHHHHHHHT-

Radius of gyration: 16.67 Å; chains: 1; bounding box: 38×40×37 Å

Foldseek 3Di:
DDPPPPPWDQFDDDPPWDAPLVVLQVDDDPVRHRPDDPVVNVVVVVVQVVCCVVRVHGDIPPGRGDVLSVLLVVLVVQLVVLVVCVVVVHPSVVVNVVSVVVNVVSVVVCVVVVVD